Protein AF-A0A5N8H7E3-F1 (afdb_monomer)

Foldseek 3Di:
DPDDPDPPVLVVLVVVLVVLVVVLVVLVVVLVVLVVVLVVDPDPVSNVVSVVVNVVSVVVNVVSVVVNVVSVVVSVVVVD

Structure (mmCIF, N/CA/C/O backbone):
data_AF-A0A5N8H7E3-F1
#
_entry.id   AF-A0A5N8H7E3-F1
#
loop_
_atom_site.group_PDB
_atom_site.id
_atom_site.type_symbol
_atom_site.label_atom_id
_atom_site.label_alt_id
_atom_site.label_comp_id
_atom_site.label_asym_id
_atom_site.label_entity_id
_atom_site.label_seq_id
_atom_site.pdbx_PDB_ins_code
_atom_site.Cartn_x
_atom_site.Cartn_y
_atom_site.Cartn_z
_atom_site.occupancy
_atom_site.B_iso_or_equiv
_atom_site.auth_seq_id
_atom_site.auth_comp_id
_atom_site.auth_asym_id
_atom_site.auth_atom_id
_atom_site.pdbx_PDB_model_num
ATOM 1 N N . ARG A 1 1 ? 35.545 -6.929 -19.387 1.00 46.28 1 ARG A N 1
ATOM 2 C CA . ARG A 1 1 ? 34.460 -7.228 -18.416 1.00 46.28 1 ARG A CA 1
ATOM 3 C C . ARG A 1 1 ? 33.379 -6.160 -18.607 1.00 46.28 1 ARG A C 1
ATOM 5 O O . ARG A 1 1 ? 33.297 -5.228 -17.828 1.00 46.28 1 ARG A O 1
ATOM 12 N N . GLU A 1 2 ? 32.629 -6.254 -19.704 1.00 45.34 2 GLU A N 1
ATOM 13 C CA . GLU A 1 2 ? 31.688 -5.240 -20.232 1.00 45.34 2 GLU A CA 1
ATOM 14 C C . GLU A 1 2 ? 30.262 -5.367 -19.662 1.00 45.34 2 GLU A C 1
ATOM 16 O O . GLU A 1 2 ? 29.272 -5.193 -20.361 1.00 45.34 2 GLU A O 1
ATOM 21 N N . TRP A 1 3 ? 30.158 -5.748 -18.389 1.00 54.59 3 TRP A N 1
ATOM 22 C CA . TRP A 1 3 ? 28.916 -6.241 -17.793 1.00 54.59 3 TRP A CA 1
ATOM 23 C C . TRP A 1 3 ? 27.745 -5.246 -17.886 1.00 54.59 3 TRP A C 1
ATOM 25 O O . TRP A 1 3 ? 27.779 -4.163 -17.304 1.00 54.59 3 TRP A O 1
ATOM 35 N N . ASP A 1 4 ? 26.687 -5.690 -18.568 1.00 56.97 4 ASP A N 1
ATOM 36 C CA . ASP A 1 4 ? 25.281 -5.537 -18.169 1.00 56.97 4 ASP A CA 1
ATOM 37 C C . ASP A 1 4 ? 24.781 -4.128 -17.823 1.00 56.97 4 ASP A C 1
ATOM 39 O O . ASP A 1 4 ? 24.012 -3.911 -16.883 1.00 56.97 4 ASP A O 1
ATOM 43 N N . SER A 1 5 ? 25.130 -3.132 -18.633 1.00 60.22 5 SER A N 1
ATOM 44 C CA . SER A 1 5 ? 24.345 -1.897 -18.620 1.00 60.22 5 SER A CA 1
ATOM 45 C C . SER A 1 5 ? 23.033 -2.133 -19.359 1.00 60.22 5 SER A C 1
ATOM 47 O O . SER A 1 5 ? 22.951 -1.961 -20.575 1.00 60.22 5 SER A O 1
ATOM 49 N N . ALA A 1 6 ? 21.991 -2.530 -18.616 1.00 61.47 6 ALA A N 1
ATOM 50 C CA . ALA A 1 6 ? 20.628 -2.567 -19.134 1.00 61.47 6 ALA A CA 1
ATOM 51 C C . ALA A 1 6 ? 20.345 -1.250 -19.884 1.00 61.47 6 ALA A C 1
ATOM 53 O O . ALA A 1 6 ? 20.672 -0.179 -19.352 1.00 61.47 6 ALA A O 1
ATOM 54 N N . PRO A 1 7 ? 19.735 -1.294 -21.087 1.00 71.81 7 PRO A N 1
ATOM 55 C CA . PRO A 1 7 ? 19.471 -0.109 -21.891 1.00 71.81 7 PRO A CA 1
ATOM 56 C C . PRO A 1 7 ? 18.928 1.033 -21.021 1.00 71.81 7 PRO A C 1
ATOM 58 O O . PRO A 1 7 ? 18.049 0.774 -20.189 1.00 71.81 7 PRO A O 1
ATOM 61 N N . PRO A 1 8 ? 19.370 2.296 -21.190 1.00 77.50 8 PRO A N 1
ATOM 62 C CA . PRO A 1 8 ? 19.054 3.392 -20.261 1.00 77.50 8 PRO A CA 1
ATOM 63 C C . PRO A 1 8 ? 17.556 3.538 -19.937 1.00 77.50 8 PRO A C 1
ATOM 65 O O . PRO A 1 8 ? 17.167 3.933 -18.835 1.00 77.50 8 PRO A O 1
ATOM 68 N N . LYS A 1 9 ? 16.692 3.161 -20.891 1.00 80.12 9 LYS A N 1
ATOM 69 C CA . LYS A 1 9 ? 15.234 3.099 -20.728 1.00 80.12 9 LYS A CA 1
ATOM 70 C C . LYS A 1 9 ? 14.788 2.003 -19.747 1.00 80.12 9 LYS A C 1
ATOM 72 O O . LYS A 1 9 ? 13.952 2.293 -18.896 1.00 80.12 9 LYS A O 1
ATOM 77 N N . ILE A 1 10 ? 15.334 0.788 -19.823 1.00 86.88 10 ILE A N 1
ATOM 78 C CA . ILE A 1 10 ? 15.025 -0.327 -18.908 1.00 86.88 10 ILE A CA 1
ATOM 79 C C . ILE A 1 10 ? 15.500 0.011 -17.491 1.00 86.88 10 ILE A C 1
ATOM 81 O O . ILE A 1 10 ? 14.709 -0.070 -16.551 1.00 86.88 10 ILE A O 1
ATOM 85 N N . ALA A 1 11 ? 16.728 0.518 -17.341 1.00 88.50 11 ALA A N 1
ATOM 86 C CA . ALA A 1 11 ? 17.272 0.928 -16.043 1.00 88.50 11 ALA A CA 1
ATOM 87 C C . ALA A 1 11 ? 16.430 2.026 -15.357 1.00 88.50 11 ALA A C 1
ATOM 89 O O . ALA A 1 11 ? 16.293 2.050 -14.131 1.00 88.50 11 ALA A O 1
ATOM 90 N N . ARG A 1 12 ? 15.829 2.945 -16.129 1.00 90.88 12 ARG A N 1
ATOM 91 C CA . ARG A 1 12 ? 14.896 3.960 -15.605 1.00 90.88 12 ARG A CA 1
ATOM 92 C C . ARG A 1 12 ? 13.611 3.332 -15.057 1.00 90.88 12 ARG A C 1
ATOM 94 O O . ARG A 1 12 ? 13.154 3.721 -13.982 1.00 90.88 12 ARG A O 1
ATOM 101 N N . TRP A 1 13 ? 13.015 2.390 -15.785 1.00 92.12 13 TRP A N 1
ATOM 102 C CA . TRP A 1 13 ? 11.786 1.718 -15.351 1.00 92.12 13 TRP A CA 1
ATOM 103 C C . TRP A 1 13 ? 12.027 0.771 -14.173 1.00 92.12 13 TRP A C 1
ATOM 105 O O . TRP A 1 13 ? 11.199 0.738 -13.267 1.00 92.12 13 TRP A O 1
ATOM 115 N N . GLN A 1 14 ? 13.174 0.088 -14.121 1.00 92.50 14 GLN A N 1
ATOM 116 C CA . GLN A 1 14 ? 13.559 -0.723 -12.963 1.00 92.50 14 GLN A CA 1
ATOM 117 C C . GLN A 1 14 ? 13.725 0.125 -11.697 1.00 92.50 14 GLN A C 1
ATOM 119 O O . GLN A 1 14 ? 13.152 -0.212 -10.665 1.00 92.50 14 GLN A O 1
ATOM 124 N N . ARG A 1 15 ? 14.409 1.277 -11.778 1.00 93.44 15 ARG A N 1
ATOM 125 C CA . ARG A 1 15 ? 14.492 2.225 -10.649 1.00 93.44 15 ARG A CA 1
ATOM 126 C C . ARG A 1 15 ? 13.112 2.679 -10.178 1.00 93.44 15 ARG A C 1
ATOM 128 O O . ARG A 1 15 ? 12.840 2.689 -8.981 1.00 93.44 15 ARG A O 1
ATOM 135 N N . LYS A 1 16 ? 12.216 3.004 -11.118 1.00 93.06 16 LYS A N 1
ATOM 1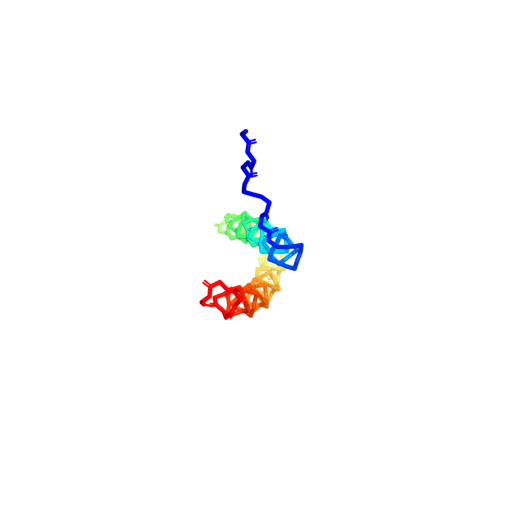36 C CA . LYS A 1 16 ? 10.834 3.375 -10.788 1.00 93.06 16 LYS A CA 1
ATOM 137 C C . LYS A 1 16 ? 10.084 2.222 -10.106 1.00 93.06 16 LYS A C 1
ATOM 139 O O . LYS A 1 16 ? 9.366 2.475 -9.144 1.00 93.06 16 LYS A O 1
ATOM 144 N N . ARG A 1 17 ? 10.265 0.980 -10.568 1.00 94.44 17 ARG A N 1
ATOM 145 C CA . ARG A 1 17 ? 9.674 -0.220 -9.959 1.00 94.44 17 ARG A CA 1
ATOM 146 C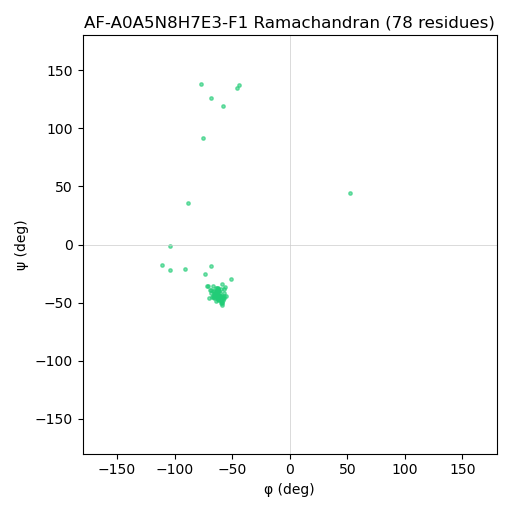 C . ARG A 1 17 ? 10.117 -0.378 -8.506 1.00 94.44 17 ARG A C 1
ATOM 148 O O . ARG A 1 17 ? 9.255 -0.460 -7.642 1.00 94.44 17 ARG A O 1
ATOM 155 N N . ILE A 1 18 ? 11.425 -0.337 -8.244 1.00 95.31 18 ILE A N 1
ATOM 156 C CA . ILE A 1 18 ? 11.990 -0.466 -6.889 1.00 95.31 18 ILE A CA 1
ATOM 157 C C . ILE A 1 18 ? 11.424 0.619 -5.968 1.00 95.31 18 ILE A C 1
ATOM 159 O O . ILE A 1 18 ? 10.921 0.311 -4.893 1.00 95.31 18 ILE A O 1
ATOM 163 N N . GLN A 1 19 ? 11.389 1.873 -6.430 1.00 94.19 19 GLN A N 1
ATOM 164 C CA . GLN A 1 19 ? 10.810 2.974 -5.658 1.00 94.19 19 GLN A CA 1
ATOM 165 C C . GLN A 1 19 ? 9.343 2.715 -5.273 1.00 94.19 19 GLN A C 1
ATOM 167 O O . GLN A 1 19 ? 8.942 2.994 -4.144 1.00 94.19 19 GLN A O 1
ATOM 172 N N . HIS A 1 20 ? 8.534 2.180 -6.194 1.00 94.94 20 HIS A N 1
ATOM 173 C CA . HIS A 1 20 ? 7.135 1.864 -5.899 1.00 94.94 20 HIS A CA 1
ATOM 174 C C . HIS A 1 20 ? 7.009 0.654 -4.966 1.00 94.94 20 HIS A C 1
ATOM 176 O O . HIS A 1 20 ? 6.139 0.667 -4.105 1.00 94.94 20 HIS A O 1
ATOM 182 N N . GLN A 1 21 ? 7.883 -0.351 -5.079 1.00 94.81 21 GLN A N 1
ATOM 183 C CA . GLN A 1 21 ? 7.911 -1.503 -4.167 1.00 94.81 21 GLN A CA 1
ATOM 184 C C . GLN A 1 21 ? 8.273 -1.091 -2.737 1.00 94.81 21 GLN A C 1
ATOM 186 O O . GLN A 1 21 ? 7.629 -1.535 -1.789 1.00 94.81 21 GLN A O 1
ATOM 191 N N . ASP A 1 22 ? 9.255 -0.204 -2.569 1.00 96.00 22 ASP A N 1
ATOM 192 C CA . ASP A 1 22 ? 9.619 0.335 -1.257 1.00 96.00 22 ASP A CA 1
ATOM 193 C C . ASP A 1 22 ? 8.478 1.154 -0.647 1.00 96.00 22 ASP A C 1
ATOM 195 O O . ASP A 1 22 ? 8.189 1.035 0.545 1.00 96.00 22 ASP A O 1
ATOM 199 N N . PHE A 1 23 ? 7.795 1.960 -1.464 1.00 93.88 23 PHE A N 1
ATOM 200 C CA . PHE A 1 23 ? 6.624 2.711 -1.020 1.00 93.88 23 PHE A CA 1
ATOM 201 C C . PHE A 1 23 ? 5.459 1.787 -0.638 1.00 93.88 23 PHE A C 1
ATOM 203 O O . PHE A 1 23 ? 4.823 1.995 0.394 1.00 93.88 23 PHE A O 1
ATOM 210 N N . GLU A 1 24 ? 5.211 0.735 -1.422 1.00 96.00 24 GLU A N 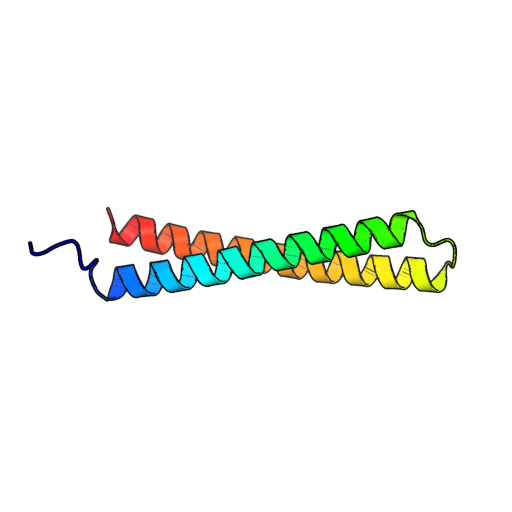1
ATOM 211 C CA . GLU A 1 24 ? 4.201 -0.282 -1.124 1.00 96.00 24 GLU A CA 1
ATOM 212 C C . GLU A 1 24 ? 4.501 -0.999 0.201 1.00 96.00 24 GLU A C 1
ATOM 214 O O . GLU A 1 24 ? 3.600 -1.185 1.021 1.00 96.00 24 GLU A O 1
ATOM 219 N N . ARG A 1 25 ? 5.767 -1.370 0.438 1.00 96.50 25 ARG A N 1
ATOM 220 C CA . ARG A 1 25 ? 6.211 -1.998 1.690 1.00 96.50 25 ARG A CA 1
ATOM 221 C C . ARG A 1 25 ? 5.937 -1.092 2.890 1.00 96.50 25 ARG A C 1
ATOM 223 O O . ARG A 1 25 ? 5.269 -1.525 3.823 1.00 96.50 25 ARG A O 1
ATOM 230 N N . ARG A 1 26 ? 6.355 0.176 2.823 1.00 96.12 26 ARG A N 1
ATOM 231 C CA . ARG A 1 26 ? 6.109 1.154 3.897 1.00 96.12 26 ARG A CA 1
ATOM 232 C C . ARG A 1 26 ? 4.618 1.370 4.150 1.00 96.12 26 ARG A C 1
ATOM 234 O O . ARG A 1 26 ? 4.195 1.409 5.297 1.00 96.12 26 ARG A O 1
ATOM 241 N N . LEU A 1 27 ? 3.799 1.464 3.099 1.00 95.69 27 LEU A N 1
ATOM 242 C CA . LEU A 1 27 ? 2.347 1.590 3.261 1.00 95.69 27 LEU A CA 1
ATOM 243 C C . LEU A 1 27 ? 1.729 0.370 3.949 1.00 95.69 27 LEU A C 1
ATOM 245 O O . LEU A 1 27 ? 0.846 0.537 4.787 1.00 95.69 27 LEU A O 1
ATOM 249 N N . ARG A 1 28 ? 2.183 -0.847 3.626 1.00 96.19 28 ARG A N 1
ATOM 250 C CA . ARG A 1 28 ? 1.719 -2.064 4.311 1.00 96.19 28 ARG A CA 1
ATOM 251 C C . ARG A 1 28 ? 2.068 -2.048 5.796 1.00 96.19 28 ARG A C 1
ATOM 253 O O . ARG A 1 28 ? 1.213 -2.391 6.606 1.00 96.19 28 ARG A O 1
ATOM 260 N N . GLU A 1 29 ? 3.285 -1.636 6.143 1.00 96.94 29 GLU A N 1
ATOM 261 C CA . GLU A 1 29 ? 3.718 -1.493 7.538 1.00 96.94 29 GLU A CA 1
ATOM 262 C C . GLU A 1 29 ? 2.853 -0.468 8.283 1.00 96.94 29 GLU A C 1
ATOM 264 O O . GLU A 1 29 ? 2.354 -0.765 9.366 1.00 96.94 29 GLU A O 1
ATOM 269 N N . MET A 1 30 ? 2.569 0.686 7.667 1.00 96.31 30 MET A N 1
ATOM 270 C CA . MET A 1 30 ? 1.681 1.699 8.251 1.00 96.31 30 MET A CA 1
ATOM 271 C C . MET A 1 30 ? 0.255 1.169 8.457 1.00 96.31 30 MET A C 1
ATOM 273 O O . MET A 1 30 ? -0.322 1.372 9.521 1.00 96.31 30 MET A O 1
ATOM 277 N N . VAL A 1 31 ? -0.322 0.454 7.483 1.00 96.38 31 VAL A N 1
ATOM 278 C CA . VAL A 1 31 ? -1.646 -0.180 7.645 1.00 96.38 31 VAL A CA 1
ATOM 279 C C . VAL A 1 31 ? -1.632 -1.188 8.795 1.00 96.38 31 VAL A C 1
ATOM 281 O O . VAL A 1 31 ? -2.553 -1.192 9.611 1.00 96.38 31 VAL A O 1
ATOM 284 N N . ALA A 1 32 ? -0.600 -2.029 8.879 1.00 96.88 32 ALA A N 1
ATOM 285 C CA . ALA A 1 32 ? -0.472 -3.031 9.933 1.00 96.88 32 ALA A CA 1
ATOM 286 C C . ALA A 1 32 ? -0.358 -2.388 11.324 1.00 96.88 32 ALA A C 1
ATOM 288 O O . ALA A 1 32 ? -1.069 -2.800 12.239 1.00 96.88 32 ALA A O 1
ATOM 289 N N . GLU A 1 33 ? 0.458 -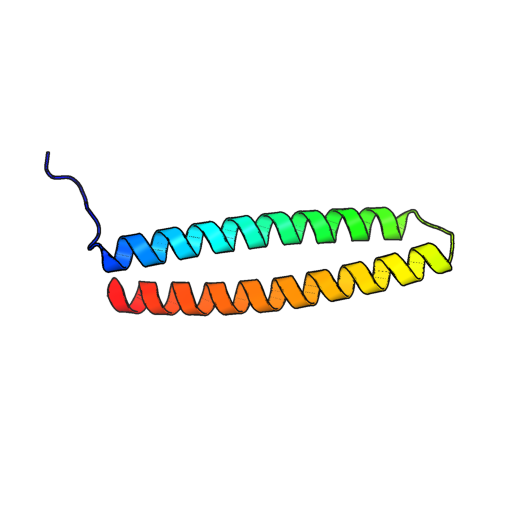1.340 11.467 1.00 96.56 33 GLU A N 1
ATOM 290 C CA . GLU A 1 33 ? 0.582 -0.564 12.706 1.00 96.56 33 GLU A CA 1
ATOM 291 C C . GLU A 1 33 ? -0.773 0.01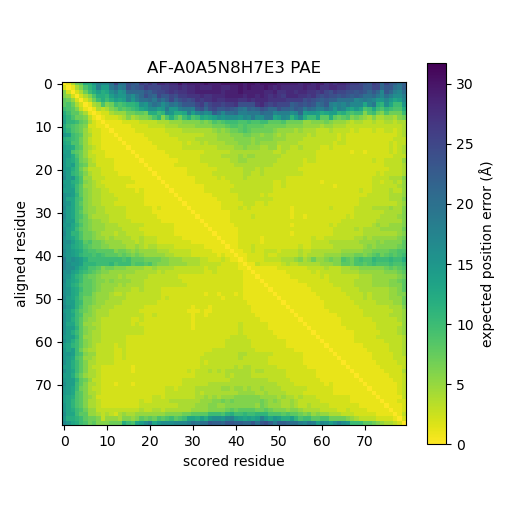6 13.136 1.00 96.56 33 GLU A C 1
ATOM 293 O O . GLU A 1 33 ? -1.187 -0.132 14.288 1.00 96.56 33 GLU A O 1
ATOM 298 N N . ARG A 1 34 ? -1.505 0.638 12.203 1.00 96.62 34 ARG A N 1
ATOM 299 C CA . ARG A 1 34 ? -2.797 1.270 12.509 1.00 96.62 34 ARG A CA 1
ATOM 300 C C . ARG A 1 34 ? -3.870 0.261 12.865 1.00 96.62 34 ARG A C 1
ATOM 302 O O . ARG A 1 34 ? -4.607 0.488 13.818 1.00 96.62 34 ARG A O 1
ATOM 309 N N . ARG A 1 35 ? -3.909 -0.879 12.173 1.00 95.88 35 ARG A N 1
ATOM 310 C CA . ARG A 1 35 ? -4.791 -2.002 12.518 1.00 95.88 35 ARG A CA 1
ATOM 311 C C . ARG A 1 35 ? -4.457 -2.585 13.896 1.00 95.88 35 ARG A C 1
ATOM 313 O O . ARG A 1 35 ? -5.369 -2.877 14.662 1.00 95.88 35 ARG A O 1
ATOM 320 N N . ALA A 1 36 ? -3.174 -2.706 14.242 1.00 96.81 36 ALA A N 1
ATOM 321 C CA . ALA A 1 36 ? -2.754 -3.175 15.562 1.00 96.81 36 ALA A CA 1
ATOM 322 C C . ALA A 1 36 ? -3.153 -2.196 16.679 1.00 96.81 36 ALA A C 1
ATOM 324 O O . ALA A 1 36 ? -3.605 -2.626 17.740 1.00 96.81 36 ALA A O 1
ATOM 325 N N . ARG A 1 37 ? -3.034 -0.882 16.443 1.00 95.44 37 ARG A N 1
ATOM 326 C CA . ARG A 1 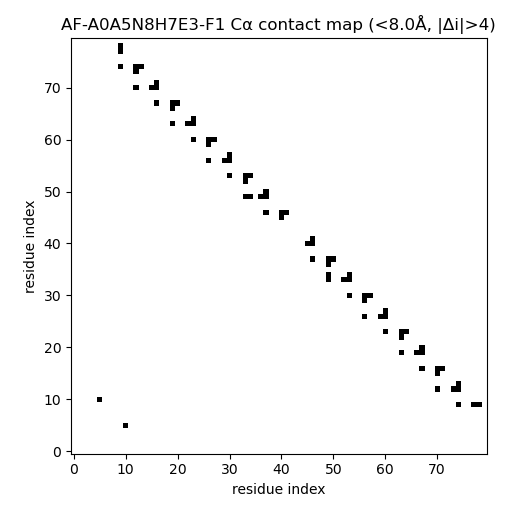37 ? -3.513 0.145 17.382 1.00 95.44 37 ARG A CA 1
ATOM 327 C C . ARG A 1 37 ? -5.034 0.119 17.517 1.00 95.44 37 ARG A C 1
ATOM 329 O O . ARG A 1 37 ? -5.538 0.126 18.635 1.00 95.44 37 ARG A O 1
ATOM 336 N N . LEU A 1 38 ? -5.747 0.019 16.397 1.00 94.81 38 LEU A N 1
ATOM 337 C CA . LEU A 1 38 ? -7.206 -0.062 16.351 1.00 94.81 38 LEU A CA 1
ATOM 338 C C . LEU A 1 38 ? -7.747 -1.240 17.175 1.00 94.81 38 LEU A C 1
ATOM 340 O O . LEU A 1 38 ? -8.748 -1.088 17.860 1.00 94.81 38 LEU A O 1
ATOM 344 N N . ALA A 1 39 ? -7.059 -2.386 17.164 1.00 94.88 39 ALA A N 1
ATOM 345 C CA . ALA A 1 39 ? -7.443 -3.560 17.950 1.00 94.88 39 ALA A CA 1
ATOM 346 C C . ALA A 1 39 ? -7.295 -3.377 19.474 1.00 94.88 39 ALA A C 1
ATOM 348 O O . ALA A 1 39 ? -7.852 -4.159 20.240 1.00 94.88 39 ALA A O 1
ATOM 349 N N . ARG A 1 40 ? -6.517 -2.384 19.923 1.00 96.06 40 ARG A N 1
ATOM 350 C CA . ARG A 1 40 ? -6.239 -2.128 21.346 1.00 96.06 40 ARG A CA 1
ATOM 351 C C . ARG A 1 40 ? -7.013 -0.940 21.902 1.00 96.06 40 ARG A C 1
ATOM 353 O O . ARG A 1 40 ? -7.151 -0.840 23.118 1.00 96.06 40 ARG A O 1
ATOM 360 N N . VAL A 1 41 ? -7.453 -0.026 21.041 1.00 96.50 41 VAL A N 1
ATOM 361 C CA . VAL A 1 41 ? -8.137 1.190 21.470 1.00 96.50 41 VAL A CA 1
ATOM 362 C C . VAL A 1 41 ? -9.585 0.890 21.846 1.00 96.50 41 VAL A C 1
ATOM 364 O O . VAL A 1 41 ? -10.273 0.139 21.158 1.00 96.50 41 VAL A O 1
ATOM 367 N N . THR A 1 42 ? -10.044 1.487 22.940 1.00 94.12 42 THR A N 1
ATOM 368 C CA . THR A 1 42 ? -11.425 1.359 23.428 1.00 94.12 42 THR A CA 1
ATOM 369 C C . THR A 1 42 ? -12.213 2.657 23.303 1.00 94.12 42 THR A C 1
ATOM 371 O O . THR A 1 42 ? -13.441 2.621 23.335 1.00 94.12 42 THR A O 1
ATOM 374 N N . ASP A 1 43 ? -11.530 3.795 23.139 1.00 97.19 43 ASP A N 1
ATOM 375 C CA . ASP A 1 43 ? -12.185 5.067 22.856 1.00 97.19 43 ASP A CA 1
ATOM 376 C C . ASP A 1 43 ? -12.812 5.050 21.457 1.00 97.19 43 ASP A C 1
ATOM 378 O O . ASP A 1 43 ? -12.145 4.781 20.455 1.00 97.19 43 ASP A O 1
ATOM 382 N N . LEU A 1 44 ? -14.104 5.368 21.391 1.00 95.94 44 LEU A N 1
ATOM 383 C CA . LEU A 1 44 ? -14.893 5.316 20.165 1.00 95.94 44 LEU A CA 1
ATOM 384 C C . LEU A 1 44 ? -14.434 6.364 19.141 1.00 95.94 44 LEU A C 1
ATOM 386 O O . LEU A 1 44 ? -14.459 6.100 17.936 1.00 95.94 44 LEU A O 1
ATOM 390 N N . VAL A 1 45 ? -14.019 7.550 19.595 1.00 97.25 45 VAL A N 1
ATOM 391 C CA . VAL A 1 45 ? -13.567 8.623 18.697 1.00 97.25 45 VAL A CA 1
ATOM 392 C C . VAL A 1 45 ? -12.225 8.255 18.071 1.00 97.25 45 VAL A C 1
ATOM 394 O O . VAL A 1 45 ? -12.054 8.358 16.850 1.00 97.25 45 VAL A O 1
ATOM 397 N N . GLU A 1 46 ? -11.284 7.765 18.879 1.00 96.25 46 GLU A N 1
ATOM 398 C CA . GLU A 1 46 ? -10.005 7.264 18.385 1.00 96.25 46 GLU A CA 1
ATOM 399 C C . GLU A 1 46 ? -10.190 6.046 17.463 1.00 96.25 46 GLU A C 1
ATOM 401 O O . GLU A 1 46 ? -9.573 5.987 16.398 1.00 96.25 46 GLU A O 1
ATOM 406 N N . GLN A 1 47 ? -11.103 5.126 17.794 1.00 97.00 4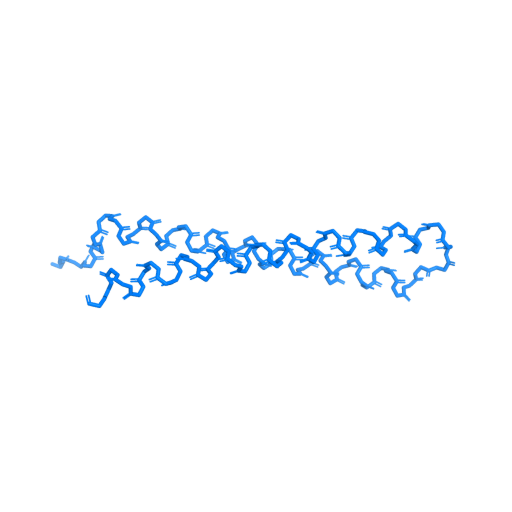7 GLN A N 1
ATOM 407 C CA . GLN A 1 47 ? -11.435 3.972 16.953 1.00 97.00 47 GLN A CA 1
ATOM 408 C C . GLN A 1 47 ? -11.935 4.399 15.563 1.00 97.00 47 GLN A C 1
ATOM 410 O O . GLN A 1 47 ? -11.414 3.936 14.545 1.00 97.00 47 GLN A O 1
ATOM 415 N N . GLN A 1 48 ? -12.903 5.319 15.490 1.00 97.31 48 GLN A N 1
ATOM 416 C CA . GLN A 1 48 ? -13.417 5.832 14.213 1.00 97.31 48 GLN A CA 1
ATOM 417 C C . GLN A 1 48 ? -12.336 6.554 13.400 1.00 97.31 48 GLN A C 1
ATOM 419 O O . GLN A 1 48 ? -12.286 6.426 12.174 1.00 97.31 48 GLN A O 1
ATOM 424 N N . THR A 1 49 ? -11.458 7.298 14.073 1.00 96.88 49 THR A N 1
ATOM 425 C CA . THR A 1 49 ? -10.342 7.995 13.424 1.00 96.88 49 THR A CA 1
ATOM 426 C C . THR A 1 49 ? -9.370 6.996 12.800 1.00 96.88 49 THR A C 1
ATOM 428 O O . THR A 1 49 ? -9.050 7.106 11.616 1.00 96.88 49 THR A O 1
ATOM 431 N N . LEU A 1 50 ? -8.968 5.969 13.553 1.00 96.88 50 LEU A N 1
ATOM 432 C CA . LEU A 1 50 ? -8.081 4.913 13.068 1.00 96.88 50 LEU A CA 1
ATOM 433 C C . LEU A 1 50 ? -8.701 4.109 11.919 1.00 96.88 50 LEU A C 1
ATOM 435 O O . LEU A 1 50 ? -7.990 3.777 10.973 1.00 96.88 50 LEU A O 1
ATOM 439 N N . HIS A 1 51 ? -10.010 3.842 11.944 1.00 96.44 51 HIS A N 1
ATOM 440 C CA . HIS A 1 51 ? -10.704 3.212 10.814 1.00 96.44 51 HIS A CA 1
ATOM 441 C C . HIS A 1 51 ? -10.568 4.033 9.526 1.00 96.44 51 HIS A C 1
ATOM 443 O O . HIS A 1 51 ? -10.137 3.496 8.505 1.00 96.44 51 HIS A O 1
ATOM 449 N N . ARG A 1 52 ? -10.848 5.342 9.582 1.00 97.38 52 ARG A N 1
ATOM 450 C CA . ARG A 1 52 ? -10.705 6.239 8.420 1.00 97.38 52 ARG A CA 1
ATOM 451 C C . ARG A 1 52 ? -9.258 6.316 7.930 1.00 97.38 52 ARG A C 1
ATOM 453 O O . ARG A 1 52 ? -9.014 6.365 6.725 1.00 97.38 52 ARG A O 1
ATOM 460 N N . GLU A 1 53 ? -8.286 6.312 8.846 1.00 96.88 53 GLU A N 1
ATOM 461 C CA . GLU A 1 53 ? -6.863 6.258 8.491 1.00 96.88 53 GLU A CA 1
ATOM 462 C C . GLU A 1 53 ? -6.517 4.963 7.745 1.00 96.88 53 GLU A C 1
ATOM 464 O O . GLU A 1 53 ? -5.870 5.015 6.696 1.00 96.88 53 GLU A O 1
ATOM 469 N N . VAL A 1 54 ? -6.969 3.810 8.249 1.00 96.81 54 VAL A N 1
ATOM 470 C CA . VAL A 1 54 ? -6.754 2.502 7.613 1.00 96.81 54 VAL A CA 1
ATOM 471 C C . VAL A 1 54 ? -7.358 2.476 6.208 1.00 96.81 54 VAL A C 1
ATOM 473 O O . VAL A 1 54 ? -6.648 2.139 5.261 1.00 96.81 54 VAL A O 1
ATOM 476 N N . GLU A 1 55 ? -8.606 2.915 6.038 1.00 97.25 55 GLU A N 1
ATOM 477 C CA . GLU A 1 55 ? -9.262 2.997 4.725 1.00 97.25 55 GLU A CA 1
ATOM 478 C C . GLU A 1 55 ? -8.492 3.903 3.752 1.00 97.25 55 GLU A C 1
ATOM 480 O O . GLU A 1 55 ? -8.252 3.549 2.592 1.00 97.25 55 GLU A O 1
ATOM 485 N N . ALA A 1 56 ? -8.033 5.067 4.223 1.00 97.06 56 ALA A N 1
ATOM 486 C CA . ALA A 1 56 ? -7.245 5.986 3.412 1.00 97.06 56 ALA A CA 1
ATOM 487 C C . ALA A 1 56 ? -5.906 5.366 2.974 1.00 97.06 56 ALA A C 1
ATOM 489 O O . ALA A 1 56 ? -5.484 5.545 1.822 1.00 97.06 56 ALA A O 1
ATOM 490 N N . TYR A 1 57 ? -5.230 4.631 3.861 1.00 96.19 57 TYR A N 1
ATOM 491 C CA . TYR A 1 57 ? -3.992 3.928 3.530 1.00 96.19 57 TYR A CA 1
ATOM 492 C C . TYR A 1 57 ? -4.221 2.758 2.572 1.00 96.19 57 TYR A C 1
ATOM 494 O O . TYR A 1 57 ? -3.440 2.587 1.635 1.00 96.19 57 TYR A O 1
ATOM 502 N N . GLU A 1 58 ? -5.306 2.005 2.724 1.00 95.75 58 GLU A N 1
ATOM 503 C CA . GLU A 1 58 ? -5.675 0.921 1.809 1.00 95.75 58 GLU A CA 1
ATOM 504 C C . GLU A 1 58 ? -5.994 1.436 0.406 1.00 95.75 58 GLU A C 1
ATOM 506 O O . GLU A 1 58 ? -5.494 0.894 -0.584 1.00 95.75 58 GLU A O 1
ATOM 511 N N . ALA A 1 59 ? -6.722 2.550 0.297 1.00 96.88 59 ALA A N 1
ATOM 512 C CA . ALA A 1 59 ? -6.975 3.197 -0.986 1.00 96.88 59 ALA A CA 1
ATOM 513 C C . ALA A 1 59 ? -5.669 3.671 -1.656 1.00 96.88 59 ALA A C 1
ATOM 515 O O . ALA A 1 59 ? -5.502 3.558 -2.875 1.00 96.88 59 ALA A O 1
ATOM 516 N N . ARG A 1 60 ? -4.709 4.190 -0.874 1.00 96.25 60 ARG A N 1
ATOM 517 C CA . ARG A 1 60 ? -3.365 4.549 -1.372 1.00 96.25 60 ARG A CA 1
ATOM 518 C C . ARG A 1 60 ? -2.586 3.313 -1.824 1.00 96.25 60 ARG A C 1
ATOM 520 O O . ARG A 1 60 ? -1.967 3.353 -2.888 1.00 96.25 60 ARG A O 1
ATOM 527 N N . LEU A 1 61 ? -2.649 2.221 -1.064 1.00 95.69 61 LEU A N 1
ATOM 528 C CA . LEU A 1 61 ? -1.997 0.953 -1.383 1.00 95.69 61 LEU A CA 1
ATOM 529 C C . LEU A 1 61 ? -2.536 0.360 -2.692 1.00 95.69 61 LEU A C 1
ATOM 531 O O . LEU A 1 61 ? -1.749 -0.048 -3.545 1.00 95.69 61 LEU A O 1
ATOM 535 N N . ALA A 1 62 ? -3.855 0.382 -2.898 1.00 96.12 62 ALA A N 1
ATOM 536 C CA . ALA A 1 62 ? -4.486 -0.066 -4.139 1.00 96.12 62 ALA A CA 1
ATOM 537 C C . ALA A 1 62 ? -3.983 0.728 -5.358 1.00 96.12 62 ALA A C 1
ATOM 539 O O . ALA A 1 62 ? -3.598 0.143 -6.373 1.00 96.12 62 ALA A O 1
ATOM 540 N N . ARG A 1 63 ? -3.892 2.062 -5.243 1.00 96.31 63 ARG A N 1
ATOM 541 C CA . ARG A 1 63 ? -3.322 2.910 -6.306 1.00 96.31 63 ARG A CA 1
ATOM 542 C C . ARG A 1 63 ? -1.845 2.610 -6.563 1.00 96.31 63 ARG A C 1
ATOM 544 O O . ARG A 1 63 ? -1.429 2.581 -7.720 1.00 96.31 63 ARG A O 1
ATOM 551 N N . CYS A 1 64 ? -1.060 2.367 -5.511 1.00 95.38 64 CYS A N 1
ATOM 552 C CA . CYS A 1 64 ? 0.353 2.005 -5.634 1.00 95.38 64 CYS A CA 1
ATOM 553 C C . CYS A 1 64 ? 0.533 0.678 -6.385 1.00 95.38 64 CYS A C 1
ATOM 555 O O . CYS A 1 64 ? 1.304 0.626 -7.341 1.00 95.38 64 CYS A O 1
ATOM 557 N N . ARG A 1 65 ? -0.244 -0.351 -6.025 1.00 95.12 65 ARG A N 1
ATOM 558 C CA . ARG A 1 65 ? -0.263 -1.656 -6.707 1.00 95.12 65 ARG A CA 1
ATOM 559 C C . ARG A 1 65 ? -0.599 -1.529 -8.187 1.00 95.12 65 ARG A C 1
ATOM 561 O O . ARG A 1 65 ? 0.117 -2.065 -9.024 1.00 95.12 65 ARG A O 1
ATOM 568 N N . HIS A 1 66 ? -1.624 -0.748 -8.517 1.00 96.44 66 HIS A N 1
ATOM 569 C CA . HIS A 1 66 ? -2.002 -0.510 -9.908 1.00 96.44 66 HIS A CA 1
ATOM 570 C C . HIS A 1 66 ? -0.910 0.230 -10.705 1.00 96.44 66 HIS A C 1
ATOM 572 O O . HIS A 1 66 ? -0.672 -0.057 -11.878 1.00 96.44 66 HIS A O 1
ATOM 578 N N . ALA A 1 67 ? -0.203 1.179 -10.083 1.00 95.25 67 ALA A N 1
ATOM 579 C CA . ALA A 1 67 ? 0.944 1.831 -10.714 1.00 95.25 67 ALA A CA 1
ATOM 580 C C . ALA A 1 67 ? 2.118 0.856 -10.928 1.00 95.25 67 ALA A C 1
ATOM 582 O O . ALA A 1 67 ? 2.759 0.896 -11.980 1.00 95.25 67 ALA A O 1
ATOM 583 N N . LEU A 1 68 ? 2.372 -0.029 -9.959 1.00 95.00 68 LEU A N 1
ATOM 584 C CA . LEU A 1 68 ? 3.381 -1.087 -10.033 1.00 95.00 68 LEU A CA 1
ATOM 585 C C . LEU A 1 68 ? 3.116 -2.044 -11.194 1.00 95.00 68 LEU A C 1
ATOM 587 O O . LEU A 1 68 ? 3.998 -2.238 -12.026 1.00 95.00 68 LEU A O 1
ATOM 591 N N . GLU A 1 69 ? 1.883 -2.524 -11.319 1.00 96.00 69 GLU A N 1
ATOM 592 C CA . GLU A 1 69 ? 1.446 -3.379 -12.424 1.00 96.00 69 GLU A CA 1
ATOM 593 C C . GLU A 1 69 ? 1.705 -2.719 -13.789 1.00 96.00 69 GLU A C 1
ATOM 595 O O . GLU A 1 69 ? 2.260 -3.335 -14.700 1.00 96.00 69 GLU A O 1
ATOM 600 N N . LYS A 1 70 ? 1.391 -1.424 -13.942 1.00 95.88 70 LYS A N 1
ATOM 601 C CA . LYS A 1 70 ? 1.688 -0.679 -15.181 1.00 95.88 70 LYS A CA 1
ATOM 602 C C . LYS A 1 70 ? 3.185 -0.616 -15.485 1.00 95.88 70 LYS A C 1
ATOM 604 O O . LYS A 1 70 ? 3.577 -0.710 -16.652 1.00 95.88 70 LYS A O 1
ATOM 609 N N . ILE A 1 71 ? 4.021 -0.432 -14.463 1.00 93.31 71 ILE A N 1
ATOM 610 C CA . ILE A 1 71 ? 5.482 -0.407 -14.608 1.00 93.31 71 ILE A CA 1
ATOM 611 C C . ILE A 1 71 ? 5.999 -1.789 -15.017 1.00 93.31 71 ILE A C 1
ATOM 613 O O . ILE A 1 71 ? 6.815 -1.882 -15.935 1.00 93.31 71 ILE A O 1
ATOM 617 N N . GLU A 1 72 ? 5.509 -2.849 -14.380 1.00 93.44 72 GLU A N 1
ATOM 618 C CA . GLU A 1 72 ? 5.898 -4.232 -14.665 1.00 93.44 72 GLU A CA 1
ATOM 619 C C . GLU A 1 72 ? 5.474 -4.656 -16.072 1.00 93.44 72 GLU A C 1
ATOM 621 O O . GLU A 1 72 ? 6.304 -5.157 -16.829 1.00 93.44 72 GLU A O 1
ATOM 626 N N . ASN A 1 73 ? 4.254 -4.320 -16.496 1.00 95.12 73 ASN A N 1
ATOM 627 C CA . ASN A 1 73 ? 3.788 -4.532 -17.867 1.00 95.12 73 ASN A CA 1
ATOM 628 C C . ASN A 1 73 ? 4.649 -3.787 -18.897 1.00 95.12 73 ASN A C 1
ATOM 630 O O . ASN A 1 73 ? 4.935 -4.302 -19.982 1.00 95.12 73 ASN A O 1
ATOM 634 N N . ARG A 1 74 ? 5.093 -2.562 -18.580 1.00 92.69 74 ARG A N 1
ATOM 635 C CA . ARG A 1 74 ? 5.991 -1.808 -19.463 1.00 92.69 74 ARG A CA 1
ATOM 636 C C . ARG A 1 74 ? 7.375 -2.445 -19.541 1.00 92.69 74 ARG A C 1
ATOM 638 O O . ARG A 1 74 ? 7.927 -2.498 -20.636 1.00 92.69 74 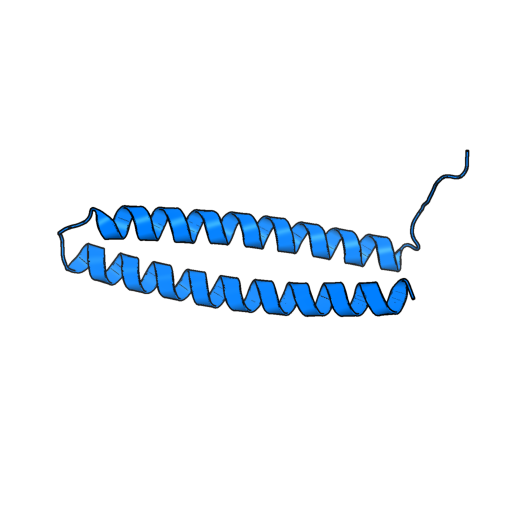ARG A O 1
ATOM 645 N N . LEU A 1 75 ? 7.919 -2.912 -18.419 1.00 92.00 75 LEU A N 1
ATOM 646 C CA . LEU A 1 75 ? 9.193 -3.632 -18.374 1.00 92.00 75 LEU A CA 1
ATOM 647 C C . LEU A 1 75 ? 9.117 -4.939 -19.168 1.00 92.00 75 LEU A C 1
ATOM 649 O O . LEU A 1 75 ? 9.951 -5.148 -20.041 1.00 92.00 75 LEU A O 1
ATOM 653 N N . ALA A 1 76 ? 8.075 -5.747 -18.963 1.00 92.06 76 ALA A N 1
ATOM 654 C CA . ALA A 1 76 ? 7.868 -7.003 -19.684 1.00 92.06 76 ALA A CA 1
ATOM 655 C C . ALA A 1 76 ? 7.832 -6.809 -21.209 1.00 92.06 76 ALA A C 1
ATOM 657 O O . ALA A 1 76 ? 8.357 -7.629 -21.950 1.00 92.06 76 ALA A O 1
ATOM 658 N N . ARG A 1 77 ? 7.263 -5.695 -21.689 1.00 90.88 77 ARG A N 1
ATOM 659 C CA . ARG A 1 77 ? 7.256 -5.340 -23.120 1.00 90.88 77 ARG A CA 1
ATOM 660 C C . ARG A 1 77 ? 8.601 -4.853 -23.660 1.00 90.88 77 ARG A C 1
ATOM 662 O O . ARG A 1 77 ? 8.788 -4.888 -24.867 1.00 90.88 77 ARG A O 1
ATOM 669 N N . LEU A 1 78 ? 9.472 -4.308 -22.812 1.00 86.88 78 LEU A N 1
ATOM 670 C CA . LEU A 1 78 ? 10.787 -3.785 -23.209 1.00 86.88 78 LEU A CA 1
ATOM 671 C C . LEU A 1 78 ? 11.895 -4.839 -23.126 1.00 86.88 78 LEU A C 1
ATOM 673 O O . LEU A 1 78 ? 12.950 -4.642 -23.716 1.00 86.88 78 LEU A O 1
ATOM 677 N N . THR A 1 79 ? 11.673 -5.894 -22.345 1.00 83.19 79 THR A N 1
ATOM 678 C CA . THR A 1 79 ? 12.616 -7.000 -22.123 1.00 83.19 79 THR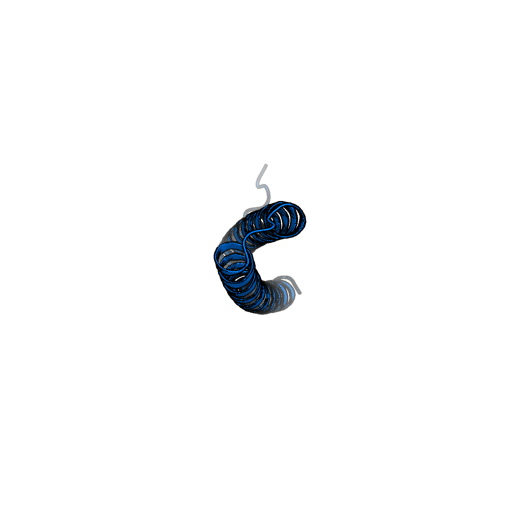 A CA 1
ATOM 679 C C . THR A 1 79 ? 12.218 -8.264 -22.897 1.00 83.19 79 THR A C 1
ATOM 681 O O . THR A 1 79 ? 12.927 -9.261 -22.822 1.00 83.19 79 THR A O 1
ATOM 684 N N . ARG A 1 80 ? 11.095 -8.229 -23.625 1.00 71.12 80 ARG A N 1
ATOM 685 C CA . ARG A 1 80 ? 10.703 -9.269 -24.582 1.00 71.12 80 ARG A CA 1
ATOM 686 C C . ARG A 1 80 ? 11.415 -9.071 -25.914 1.00 71.12 80 ARG A C 1
ATOM 688 O O . ARG A 1 80 ? 11.558 -7.895 -26.317 1.00 71.12 80 ARG A O 1
#

Secondary structure (DSSP, 8-state):
-------HHHHHHHHHHHHHHHHHHHHHHHHHHHHHHHTT---HHHHHHHHHHHHHHHHHHHHHHHHHHHHHHHHHHH--

Organism: Escherichia coli (NCBI:txid562)

Mean predicted aligned error: 5.37 Å

InterPro domains:
  IPR010890 PriC [PF07445] (8-78)

Sequence (80 aa):
REWDSAPPKIARWQRKRIQHQDFERRLREMVAERRARLARVTDLVEQQTLHREVEAYEARLARCRHALEKIENRLARLTR

Nearest PDB structures (foldseek):
  4l0r-assembly1_A  TM=9.914E-01  e=9.106E-01  Homo sapiens
  4ilo-assembly1_A  TM=1.001E+00  e=1.179E+00  Chlamydia trachomatis L2/434/Bu
  3na7-assembly1_A  TM=9.611E-01  e=1.036E+00  Helicobacter pylori NCTC 11638
  4afl-assembly2_F  TM=9.335E-01  e=2.397E+00  Homo sapiens
  4wpe-assembly1_A-2  TM=5.194E-01  e=5.547E+00  Saccharomyces cerevisiae S288C

pLDDT: mean 90.87, std 11.74, range [45.34, 97.38]

Radius of gyration: 18.27 Å; Cα contacts (8 Å, |Δi|>4): 40; chains: 1; bounding box: 49×18×48 Å

Solvent-accessible surface area (backbone atoms only — not comparable to full-atom values): 4516 Å² total; per-residue (Å²): 136,89,76,81,76,57,56,74,69,56,48,52,49,50,53,52,44,52,55,48,51,54,50,46,52,54,49,50,52,52,39,51,52,42,53,57,50,44,76,71,52,80,54,67,69,61,36,55,49,39,51,53,50,41,53,53,46,49,56,50,44,54,53,48,52,56,51,44,52,55,48,51,56,53,48,57,64,71,76,101